Protein AF-A0A3N5EYI2-F1 (afdb_monomer)

Mean predicted aligned error: 2.87 Å

pLDDT: mean 95.73, std 4.18, range [70.06, 98.81]

Structure (mmCIF, N/CA/C/O backbone):
data_AF-A0A3N5EYI2-F1
#
_entry.id   AF-A0A3N5EYI2-F1
#
loop_
_atom_site.group_PDB
_atom_site.id
_atom_site.type_symbol
_atom_site.label_atom_id
_atom_site.label_alt_id
_atom_site.label_comp_id
_atom_site.label_asym_id
_atom_site.label_entity_id
_atom_site.label_seq_id
_atom_site.pdbx_PDB_ins_code
_atom_site.Cartn_x
_atom_site.Cartn_y
_atom_site.Cartn_z
_atom_site.occupancy
_atom_site.B_iso_or_equiv
_atom_site.auth_seq_id
_atom_site.auth_comp_id
_atom_site.auth_asym_id
_atom_site.auth_atom_id
_atom_site.pdbx_PDB_model_num
ATOM 1 N N . MET A 1 1 ? 6.454 -2.918 -17.336 1.00 88.12 1 MET A N 1
ATOM 2 C CA . MET A 1 1 ? 6.154 -2.753 -15.891 1.00 88.12 1 MET A CA 1
ATOM 3 C C . MET A 1 1 ? 5.280 -1.521 -15.702 1.00 88.12 1 MET A C 1
ATOM 5 O O . MET A 1 1 ? 5.399 -0.602 -16.500 1.00 88.12 1 MET A O 1
ATOM 9 N N . ILE A 1 2 ? 4.413 -1.473 -14.689 1.00 94.25 2 ILE A N 1
ATOM 10 C CA . ILE A 1 2 ? 3.671 -0.243 -14.358 1.00 94.25 2 ILE A CA 1
ATOM 11 C C . ILE A 1 2 ? 4.530 0.615 -13.426 1.00 94.25 2 ILE A C 1
ATOM 13 O O . ILE A 1 2 ? 4.945 0.140 -12.372 1.00 94.25 2 ILE A O 1
ATOM 17 N N . THR A 1 3 ? 4.795 1.862 -13.802 1.00 95.19 3 THR A N 1
ATOM 18 C CA . THR A 1 3 ? 5.540 2.810 -12.968 1.00 95.19 3 THR A CA 1
ATOM 19 C C . THR A 1 3 ? 4.605 3.527 -11.996 1.00 95.19 3 THR A C 1
ATOM 21 O O . THR A 1 3 ? 3.416 3.733 -12.269 1.00 95.19 3 THR A O 1
ATOM 24 N N . ALA A 1 4 ? 5.132 3.898 -10.833 1.00 96.75 4 ALA A N 1
ATOM 25 C CA . ALA A 1 4 ? 4.382 4.612 -9.811 1.00 96.75 4 ALA A CA 1
ATOM 26 C C . ALA A 1 4 ? 5.292 5.560 -9.029 1.00 96.75 4 ALA A C 1
ATOM 28 O O . ALA A 1 4 ? 6.499 5.349 -8.945 1.00 96.75 4 ALA A O 1
ATOM 29 N N . GLU A 1 5 ? 4.687 6.585 -8.443 1.00 96.62 5 GLU A N 1
ATOM 30 C CA . GLU A 1 5 ? 5.357 7.567 -7.595 1.00 96.62 5 GLU A CA 1
ATOM 31 C C . GLU A 1 5 ? 4.567 7.726 -6.301 1.00 96.62 5 GLU A C 1
ATOM 33 O O . GLU A 1 5 ? 3.341 7.844 -6.339 1.00 96.62 5 GLU A O 1
ATOM 38 N N . ARG A 1 6 ? 5.242 7.736 -5.150 1.00 97.31 6 ARG A N 1
ATOM 39 C CA . ARG A 1 6 ? 4.564 7.911 -3.862 1.00 97.31 6 ARG A CA 1
ATOM 40 C C . ARG A 1 6 ? 3.852 9.263 -3.805 1.00 97.31 6 ARG A C 1
ATOM 42 O O . ARG A 1 6 ? 4.417 10.284 -4.189 1.00 97.31 6 ARG A O 1
ATOM 49 N N . LYS A 1 7 ? 2.622 9.266 -3.296 1.00 98.44 7 LYS A N 1
ATOM 50 C CA . LYS A 1 7 ? 1.893 10.503 -3.008 1.00 98.44 7 LYS A CA 1
ATOM 51 C C . LYS A 1 7 ? 2.587 11.306 -1.894 1.00 98.44 7 LYS A C 1
ATOM 53 O O . LYS A 1 7 ? 3.330 10.720 -1.096 1.00 98.44 7 LYS A O 1
ATOM 58 N N . PRO A 1 8 ? 2.359 12.628 -1.823 1.00 97.94 8 PRO A N 1
ATOM 59 C CA . PRO A 1 8 ? 2.845 13.456 -0.722 1.00 97.94 8 PRO A CA 1
ATOM 60 C C . PRO A 1 8 ? 2.384 12.925 0.638 1.00 97.94 8 PRO A C 1
ATOM 62 O O . PRO A 1 8 ? 1.270 12.417 0.766 1.00 97.94 8 PRO A O 1
ATOM 65 N N . LEU A 1 9 ? 3.232 13.051 1.662 1.00 96.75 9 LEU A N 1
ATOM 66 C CA . LEU A 1 9 ? 2.935 12.519 2.995 1.00 96.75 9 LEU A CA 1
ATOM 67 C C . LEU A 1 9 ? 1.685 13.175 3.596 1.00 96.75 9 LEU A C 1
ATOM 69 O O . LEU A 1 9 ? 0.897 12.505 4.252 1.00 96.75 9 LEU A O 1
ATOM 73 N N . GLU A 1 10 ? 1.488 14.462 3.334 1.00 96.62 10 GLU A N 1
ATOM 74 C CA . GLU A 1 10 ? 0.358 15.255 3.811 1.00 96.62 10 GLU A CA 1
ATOM 75 C C . GLU A 1 10 ? -0.970 14.683 3.300 1.00 96.62 10 GLU A C 1
ATOM 77 O O . GLU A 1 10 ? -1.897 14.499 4.081 1.00 96.62 10 GLU A O 1
ATOM 82 N N . GLU A 1 11 ? -1.035 14.312 2.017 1.00 97.75 11 GLU A N 1
ATOM 83 C CA . GLU A 1 11 ? -2.213 13.671 1.415 1.00 97.75 11 GLU A CA 1
ATOM 84 C C . GLU A 1 11 ? -2.512 12.319 2.083 1.00 97.75 11 GLU A C 1
ATOM 86 O O . GLU A 1 11 ? -3.659 12.009 2.401 1.00 97.75 11 GLU A O 1
ATOM 91 N N . LEU A 1 12 ? -1.470 11.528 2.357 1.00 97.94 12 LEU A N 1
ATOM 92 C CA . LEU A 1 12 ? -1.609 10.220 3.001 1.00 97.94 12 LEU A CA 1
ATOM 93 C C . LEU A 1 12 ? -2.081 10.329 4.451 1.00 97.94 12 LEU A C 1
ATOM 95 O O . LEU A 1 12 ? -2.880 9.504 4.890 1.00 97.94 12 LEU A O 1
ATOM 99 N N . ILE A 1 13 ? -1.626 11.351 5.180 1.00 96.25 13 ILE A N 1
ATOM 100 C CA . ILE A 1 13 ? -2.092 11.646 6.538 1.00 96.25 13 ILE A CA 1
ATOM 101 C C . ILE A 1 13 ? -3.596 11.930 6.531 1.00 96.25 13 ILE A C 1
ATOM 103 O O . ILE A 1 13 ? -4.309 11.389 7.374 1.00 96.25 13 ILE A O 1
ATOM 107 N N . GLU A 1 14 ? -4.095 12.723 5.576 1.00 96.19 14 GLU A N 1
ATOM 108 C CA . GLU A 1 14 ? -5.532 13.005 5.463 1.00 96.19 14 GLU A CA 1
ATOM 109 C C . GLU A 1 14 ? -6.357 11.735 5.224 1.00 96.19 14 GLU A C 1
ATOM 111 O O . GLU A 1 14 ? -7.407 11.567 5.846 1.00 96.19 14 GLU A O 1
ATOM 116 N N . TYR A 1 15 ? -5.871 10.811 4.387 1.00 96.12 15 TYR A N 1
ATOM 117 C CA . TYR A 1 15 ? -6.552 9.536 4.138 1.00 96.12 15 TYR A CA 1
ATOM 118 C C . TYR A 1 15 ? -6.689 8.684 5.395 1.00 96.12 15 TYR A C 1
ATOM 120 O O . TYR A 1 15 ? -7.728 8.056 5.595 1.00 96.12 15 TYR A O 1
ATOM 128 N N . VAL A 1 16 ? -5.661 8.654 6.246 1.00 95.00 16 VAL A N 1
ATOM 129 C CA . VAL A 1 16 ? -5.643 7.749 7.402 1.00 95.00 16 VAL A CA 1
ATOM 130 C C . VAL A 1 16 ? -6.126 8.374 8.701 1.00 95.00 16 VAL A C 1
ATOM 132 O O . VAL A 1 16 ? -6.459 7.636 9.623 1.00 95.00 16 VAL A O 1
ATOM 135 N N . ARG A 1 17 ? -6.216 9.707 8.781 1.00 93.44 17 ARG A N 1
ATOM 136 C CA . ARG A 1 17 ? -6.638 10.438 9.987 1.00 93.44 17 ARG A CA 1
ATOM 137 C C . ARG A 1 17 ? -7.942 9.918 10.624 1.00 93.44 17 ARG A C 1
ATOM 139 O O . ARG A 1 17 ? -8.005 9.911 11.852 1.00 93.44 17 ARG A O 1
ATOM 146 N N . PRO A 1 18 ? -8.972 9.477 9.873 1.00 94.25 18 PRO A N 1
ATOM 147 C CA . PRO A 1 18 ? -10.202 8.954 10.475 1.00 94.25 18 PRO A CA 1
ATOM 148 C C . PRO A 1 18 ? -10.065 7.566 11.128 1.00 94.25 18 PRO A C 1
ATOM 150 O O . PRO A 1 18 ? -11.000 7.120 11.792 1.00 94.25 18 PRO A O 1
ATOM 153 N N . PHE A 1 19 ? -8.947 6.862 10.928 1.00 95.69 19 PHE A N 1
ATOM 154 C CA . PHE A 1 19 ? -8.776 5.452 11.283 1.00 95.69 19 PHE A CA 1
ATOM 155 C C . PHE A 1 19 ? -7.763 5.266 12.416 1.00 95.69 19 PHE A C 1
ATOM 157 O O . PHE A 1 19 ? -6.797 6.017 12.535 1.00 95.69 19 PHE A O 1
ATOM 164 N N . LYS A 1 20 ? -7.964 4.237 13.249 1.00 95.19 20 LYS A N 1
ATOM 165 C CA . LYS A 1 20 ? -7.057 3.927 14.368 1.00 95.19 20 LYS A CA 1
ATOM 166 C C . LYS A 1 20 ? -6.084 2.810 14.034 1.00 95.19 20 LYS A C 1
ATOM 168 O O . LYS A 1 20 ? -4.967 2.820 14.537 1.00 95.19 20 LYS A O 1
ATOM 173 N N . ARG A 1 21 ? -6.509 1.851 13.213 1.00 97.81 21 ARG A N 1
ATOM 174 C CA . ARG A 1 21 ? -5.717 0.690 12.805 1.00 97.81 21 ARG A CA 1
ATOM 175 C C . ARG A 1 21 ? -5.717 0.606 11.295 1.00 97.81 21 ARG A C 1
ATOM 177 O O . ARG A 1 21 ? -6.780 0.497 10.686 1.00 97.81 21 ARG A O 1
ATOM 184 N N . ILE A 1 22 ? -4.546 0.634 10.684 1.00 98.19 22 ILE A N 1
ATOM 185 C CA . ILE A 1 22 ? -4.420 0.525 9.233 1.00 98.19 22 ILE A CA 1
ATOM 186 C C . ILE A 1 22 ? -3.493 -0.619 8.853 1.00 98.19 22 ILE A C 1
ATOM 188 O O . ILE A 1 22 ? -2.525 -0.919 9.551 1.00 98.19 22 ILE A O 1
ATOM 192 N N . LEU A 1 23 ? -3.778 -1.230 7.707 1.00 98.69 23 LEU A N 1
ATOM 193 C CA . LEU A 1 23 ? -2.834 -2.090 7.009 1.00 98.69 23 LEU A CA 1
ATOM 194 C C . LEU A 1 23 ? -2.099 -1.248 5.967 1.00 98.69 23 LEU A C 1
ATOM 196 O O . LEU A 1 23 ? -2.701 -0.847 4.970 1.00 98.69 23 LEU A O 1
ATOM 200 N N . LEU A 1 24 ? -0.810 -0.992 6.181 1.00 98.75 24 LEU A N 1
ATOM 201 C CA . LEU A 1 24 ? 0.058 -0.429 5.153 1.00 98.75 24 LEU A CA 1
ATOM 202 C C . LEU A 1 24 ? 0.643 -1.574 4.325 1.00 98.75 24 LEU A C 1
ATOM 204 O O . LEU A 1 24 ? 1.409 -2.397 4.830 1.00 98.75 24 LEU A O 1
ATOM 208 N N . LEU A 1 25 ? 0.252 -1.630 3.055 1.00 98.81 25 LEU A N 1
ATOM 209 C CA . LEU A 1 25 ? 0.458 -2.796 2.210 1.00 98.81 25 LEU A CA 1
ATOM 210 C C . LEU A 1 25 ? 1.329 -2.484 0.992 1.00 98.81 25 LEU A C 1
ATOM 212 O O . LEU A 1 25 ? 0.900 -1.783 0.074 1.00 98.81 25 LEU A O 1
ATOM 216 N N . GLY A 1 26 ? 2.527 -3.062 0.950 1.00 98.69 26 GLY A N 1
ATOM 217 C CA . GLY A 1 26 ? 3.451 -2.975 -0.186 1.00 98.69 26 GLY A CA 1
ATOM 218 C C . GLY A 1 26 ? 3.214 -4.021 -1.280 1.00 98.69 26 GLY A C 1
ATOM 219 O O . GLY A 1 26 ? 2.482 -4.995 -1.080 1.00 98.69 26 GLY A O 1
ATOM 220 N N . CYS A 1 27 ? 3.854 -3.832 -2.436 1.00 98.50 27 CYS A N 1
ATOM 221 C CA . CYS A 1 27 ? 3.835 -4.745 -3.584 1.00 98.50 27 CYS A CA 1
ATOM 222 C C . CYS A 1 27 ? 5.256 -4.913 -4.153 1.00 98.50 27 CYS A C 1
ATOM 224 O O . CYS A 1 27 ? 5.839 -3.942 -4.643 1.00 98.50 27 CYS A O 1
ATOM 226 N N . ASN A 1 28 ? 5.804 -6.132 -4.110 1.00 97.19 28 ASN A N 1
ATOM 227 C CA . ASN A 1 28 ? 7.223 -6.401 -4.403 1.00 97.19 28 ASN A CA 1
ATOM 228 C C . ASN A 1 28 ? 7.622 -6.357 -5.885 1.00 97.19 28 ASN A C 1
ATOM 230 O O . ASN A 1 28 ? 8.809 -6.349 -6.188 1.00 97.19 28 ASN A O 1
ATOM 234 N N . GLU A 1 29 ? 6.663 -6.277 -6.804 1.00 95.81 29 GLU A N 1
ATOM 235 C CA . GLU A 1 29 ? 6.947 -6.296 -8.242 1.00 95.81 29 GLU A CA 1
ATOM 236 C C . GLU A 1 29 ? 7.167 -4.884 -8.830 1.00 95.81 29 GLU A C 1
ATOM 238 O O . GLU A 1 29 ? 8.089 -4.155 -8.461 1.00 95.81 29 GLU A O 1
ATOM 243 N N . CYS A 1 30 ? 6.315 -4.449 -9.765 1.00 94.94 30 CYS A N 1
ATOM 244 C CA . CYS A 1 30 ? 6.564 -3.278 -10.613 1.00 94.94 30 CYS A CA 1
ATOM 245 C C . CYS A 1 30 ? 6.875 -1.984 -9.834 1.00 94.94 30 CYS A C 1
ATOM 247 O O . CYS A 1 30 ? 7.763 -1.227 -10.219 1.00 94.94 30 CYS A O 1
ATOM 249 N N . VAL A 1 31 ? 6.166 -1.726 -8.733 1.00 95.44 31 VAL A N 1
ATOM 250 C CA . VAL A 1 31 ? 6.335 -0.492 -7.944 1.00 95.44 31 VAL A CA 1
ATOM 251 C C . VAL A 1 31 ? 7.579 -0.516 -7.052 1.00 95.44 31 VAL A C 1
ATOM 253 O O . VAL A 1 31 ? 8.079 0.545 -6.683 1.00 95.44 31 VAL A O 1
ATOM 256 N N . THR A 1 32 ? 8.114 -1.699 -6.740 1.00 95.25 32 THR A N 1
ATOM 257 C CA . THR A 1 32 ? 9.384 -1.845 -6.009 1.00 95.25 32 THR A CA 1
ATOM 258 C C . THR A 1 32 ? 10.559 -1.461 -6.891 1.00 95.25 32 THR A C 1
ATOM 260 O O . THR A 1 32 ? 11.459 -0.755 -6.448 1.00 95.25 32 THR A O 1
ATOM 263 N N . VAL A 1 33 ? 10.508 -1.819 -8.177 1.00 92.56 33 VAL A N 1
ATOM 264 C CA . VAL A 1 33 ? 11.511 -1.386 -9.163 1.00 92.56 33 VAL A CA 1
ATOM 265 C C . VAL A 1 33 ? 11.562 0.145 -9.276 1.00 92.56 33 VAL A C 1
ATOM 267 O O . VAL A 1 33 ? 12.627 0.710 -9.516 1.00 92.56 33 VAL A O 1
ATOM 270 N N . CYS A 1 34 ? 10.434 0.828 -9.057 1.00 92.12 34 CYS A N 1
ATOM 271 C CA . CYS A 1 34 ? 10.355 2.291 -9.004 1.00 92.12 34 CYS A CA 1
ATOM 272 C C . CYS A 1 34 ? 10.665 2.900 -7.628 1.00 92.12 34 CYS A C 1
ATOM 274 O O . CYS A 1 34 ? 10.522 4.110 -7.474 1.00 92.12 34 CYS A O 1
ATOM 276 N N . ALA A 1 35 ? 11.064 2.094 -6.637 1.00 94.50 35 ALA A N 1
ATOM 277 C CA . ALA A 1 35 ? 11.258 2.518 -5.249 1.00 94.50 35 ALA A CA 1
ATOM 278 C C . ALA A 1 35 ? 10.046 3.288 -4.687 1.00 94.50 35 ALA A C 1
ATOM 280 O O . ALA A 1 35 ? 10.193 4.295 -3.993 1.00 94.50 35 ALA A O 1
ATOM 281 N N . ALA A 1 36 ? 8.833 2.825 -5.014 1.00 96.06 36 ALA A N 1
ATOM 282 C CA . ALA A 1 36 ? 7.586 3.495 -4.648 1.00 96.06 36 ALA A CA 1
ATOM 283 C C . ALA A 1 36 ? 6.709 2.702 -3.667 1.00 96.06 36 ALA A C 1
ATOM 285 O O . ALA A 1 36 ? 5.862 3.306 -3.011 1.00 96.06 36 ALA A O 1
ATOM 286 N N . GLY A 1 37 ? 6.884 1.381 -3.551 1.00 96.81 37 GLY A N 1
ATOM 287 C CA . GLY A 1 37 ? 5.958 0.562 -2.759 1.00 96.81 37 GLY A CA 1
ATOM 288 C C . GLY A 1 37 ? 6.453 -0.808 -2.311 1.00 96.81 37 GLY A C 1
ATOM 289 O O . GLY A 1 37 ? 5.624 -1.632 -1.925 1.00 96.81 37 GLY A O 1
ATOM 290 N N . GLY A 1 38 ? 7.759 -1.073 -2.371 1.00 97.88 38 GLY A N 1
ATOM 291 C CA . GLY A 1 38 ? 8.330 -2.308 -1.843 1.00 97.88 38 GLY A CA 1
ATOM 292 C C . GLY A 1 38 ? 8.448 -2.293 -0.325 1.00 97.88 38 GLY A C 1
ATOM 293 O O . GLY A 1 38 ? 8.134 -1.304 0.339 1.00 97.88 38 GLY A O 1
ATOM 294 N N . ARG A 1 39 ? 8.950 -3.393 0.245 1.00 98.12 39 ARG A N 1
ATOM 295 C CA . ARG A 1 39 ? 9.113 -3.547 1.704 1.00 98.12 39 ARG A CA 1
ATOM 296 C C . ARG A 1 39 ? 9.892 -2.392 2.349 1.00 98.12 39 ARG A C 1
ATOM 298 O O . ARG A 1 39 ? 9.546 -1.947 3.439 1.00 98.12 39 ARG A O 1
ATOM 305 N N . LYS A 1 40 ? 10.940 -1.895 1.681 1.00 97.75 40 LYS A N 1
ATOM 306 C CA . LYS A 1 40 ? 11.730 -0.755 2.172 1.00 97.75 40 LYS A CA 1
ATOM 307 C C . LYS A 1 40 ? 10.884 0.518 2.229 1.00 97.75 40 LYS A C 1
ATOM 309 O O . LYS A 1 40 ? 10.924 1.238 3.224 1.00 97.75 40 LYS A O 1
ATOM 314 N N . GLU A 1 41 ? 10.114 0.793 1.182 1.00 98.38 41 GLU A N 1
ATOM 315 C CA . GLU A 1 41 ? 9.266 1.980 1.097 1.00 98.38 41 GLU A CA 1
ATOM 316 C C . GLU A 1 41 ? 8.098 1.927 2.087 1.00 98.38 41 GLU A C 1
ATOM 318 O O . GLU A 1 41 ? 7.744 2.964 2.649 1.00 98.38 41 GLU A O 1
ATOM 323 N N . VAL A 1 42 ? 7.560 0.730 2.351 1.00 98.69 42 VAL A N 1
ATOM 324 C CA . VAL A 1 42 ? 6.566 0.481 3.406 1.00 98.69 42 VAL A CA 1
ATOM 325 C C . VAL A 1 42 ? 7.109 0.913 4.765 1.00 98.69 42 VAL A C 1
ATOM 327 O O . VAL A 1 42 ? 6.498 1.770 5.399 1.00 98.69 42 VAL A O 1
ATOM 330 N N . GLY A 1 43 ? 8.281 0.421 5.178 1.00 98.50 43 GLY A N 1
ATOM 331 C CA . GLY A 1 43 ? 8.851 0.779 6.484 1.00 98.50 43 GLY A CA 1
ATOM 332 C C . GLY A 1 43 ? 9.182 2.273 6.617 1.00 98.50 43 GLY A C 1
ATOM 333 O O . GLY A 1 43 ? 8.966 2.886 7.668 1.00 98.50 43 GLY A O 1
ATOM 334 N N . LEU A 1 44 ? 9.650 2.901 5.530 1.00 98.25 44 LEU A N 1
ATOM 335 C CA . LEU A 1 44 ? 9.897 4.347 5.495 1.00 98.25 44 LEU A CA 1
ATOM 336 C C . LEU A 1 44 ? 8.601 5.155 5.639 1.00 98.25 44 LEU A C 1
ATOM 338 O O . LEU A 1 44 ? 8.568 6.149 6.368 1.00 98.25 44 LEU A O 1
ATOM 342 N N . LEU A 1 45 ? 7.531 4.746 4.951 1.00 98.38 45 LEU A N 1
ATOM 343 C CA . LEU A 1 45 ? 6.240 5.419 5.037 1.00 98.38 45 LEU A CA 1
ATOM 344 C C . LEU A 1 45 ? 5.571 5.188 6.399 1.00 98.38 45 LEU A C 1
ATOM 346 O O . LEU A 1 45 ? 5.069 6.152 6.973 1.00 98.38 45 LEU A O 1
ATOM 350 N N . ALA A 1 46 ? 5.621 3.972 6.947 1.00 98.25 46 ALA A N 1
ATOM 351 C CA . ALA A 1 46 ? 5.110 3.667 8.283 1.00 98.25 46 ALA A CA 1
ATOM 352 C C . ALA A 1 46 ? 5.753 4.571 9.343 1.00 98.25 46 ALA A C 1
ATOM 354 O O . ALA A 1 46 ? 5.053 5.249 10.095 1.00 98.25 46 ALA A O 1
ATOM 355 N N . SER A 1 47 ? 7.087 4.664 9.328 1.00 97.19 47 SER A N 1
ATOM 356 C CA . SER A 1 47 ? 7.840 5.540 10.234 1.00 97.19 47 SER A CA 1
ATOM 357 C C . SER A 1 47 ? 7.439 7.010 10.071 1.00 97.19 47 SER A C 1
ATOM 359 O O . SER A 1 47 ? 7.213 7.708 11.060 1.00 97.19 47 SER A O 1
ATOM 361 N N . GLY A 1 48 ? 7.312 7.486 8.826 1.00 96.62 48 GLY A N 1
ATOM 362 C CA . GLY A 1 48 ? 6.904 8.861 8.528 1.00 96.62 48 GLY A CA 1
ATOM 363 C C . GLY A 1 48 ? 5.497 9.198 9.027 1.00 96.62 48 GLY A C 1
ATOM 364 O O . GLY A 1 48 ? 5.306 10.231 9.669 1.00 96.62 48 GLY A O 1
ATOM 365 N N . LEU A 1 49 ? 4.527 8.314 8.784 1.00 96.88 49 LEU A N 1
ATOM 366 C CA . LEU A 1 49 ? 3.144 8.474 9.241 1.00 96.88 49 LEU A CA 1
ATOM 367 C C . LEU A 1 49 ? 3.049 8.462 10.763 1.00 96.88 49 LEU A C 1
ATOM 369 O O . LEU A 1 49 ? 2.414 9.343 11.341 1.00 96.88 49 LEU A O 1
ATOM 373 N N . HIS A 1 50 ? 3.716 7.504 11.409 1.00 94.81 50 HIS A N 1
ATOM 374 C CA . HIS A 1 50 ? 3.727 7.392 12.862 1.00 94.81 50 HIS A CA 1
ATOM 375 C C . HIS A 1 50 ? 4.277 8.670 13.513 1.00 94.81 50 HIS A C 1
ATOM 377 O O . HIS A 1 50 ? 3.637 9.240 14.395 1.00 94.81 50 HIS A O 1
ATOM 383 N N . MET A 1 51 ? 5.423 9.178 13.040 1.00 94.56 51 MET A N 1
ATOM 384 C CA . MET A 1 51 ? 6.006 10.422 13.559 1.00 94.56 51 MET A CA 1
ATOM 385 C C . MET A 1 51 ? 5.102 11.641 13.334 1.00 9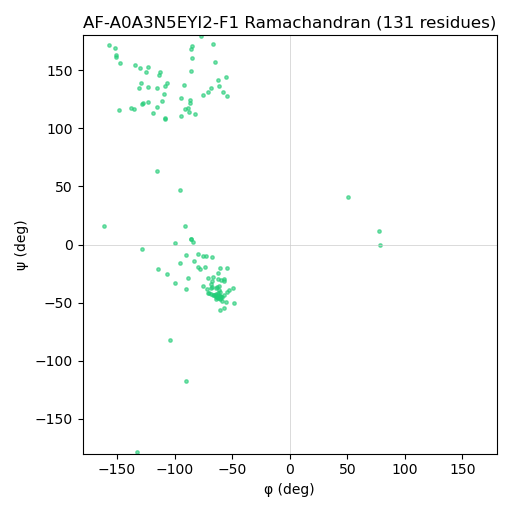4.56 51 MET A C 1
ATOM 387 O O . MET A 1 51 ? 4.940 12.463 14.239 1.00 94.56 51 MET A O 1
ATOM 391 N N . ALA A 1 52 ? 4.514 11.775 12.142 1.00 94.25 52 ALA A N 1
ATOM 392 C CA . ALA A 1 52 ? 3.669 12.917 11.808 1.00 94.25 52 ALA A CA 1
ATOM 393 C C . ALA A 1 52 ? 2.377 12.948 12.638 1.00 94.25 52 ALA A C 1
ATOM 395 O O . ALA A 1 52 ? 2.008 13.997 13.173 1.00 94.25 52 ALA A O 1
ATOM 396 N N . LEU A 1 53 ? 1.723 11.796 12.799 1.00 91.88 53 LEU A N 1
ATOM 397 C CA .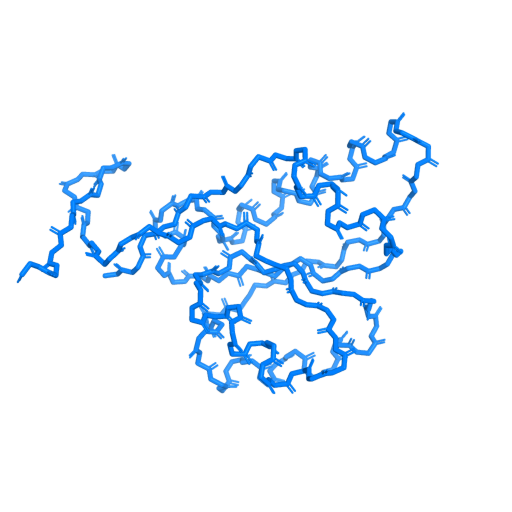 LEU A 1 53 ? 0.488 11.685 13.573 1.00 91.88 53 LEU A CA 1
ATOM 398 C C . LEU A 1 53 ? 0.746 11.873 15.069 1.00 91.88 53 LEU A C 1
ATOM 400 O O . LEU A 1 53 ? 0.026 12.651 15.701 1.00 91.88 53 LEU A O 1
ATOM 404 N N . LEU A 1 54 ? 1.831 11.298 15.603 1.00 91.44 54 LEU A N 1
ATOM 405 C CA . LEU A 1 54 ? 2.236 11.499 16.996 1.00 91.44 54 LEU A CA 1
ATOM 406 C C . LEU A 1 54 ? 2.445 12.987 17.314 1.00 91.44 54 LEU A C 1
ATOM 408 O O . LEU A 1 54 ? 1.958 13.478 18.331 1.00 91.44 54 LEU A O 1
ATOM 412 N N . LYS A 1 55 ? 3.099 13.735 16.414 1.00 90.56 55 LYS A N 1
ATOM 413 C CA . LYS A 1 55 ? 3.295 15.188 16.557 1.00 90.56 55 LYS A CA 1
ATOM 414 C C . LYS A 1 55 ? 1.972 15.967 16.576 1.00 90.56 55 LYS A C 1
ATOM 416 O O . LYS A 1 55 ? 1.895 17.015 17.208 1.00 90.56 55 LYS A O 1
ATOM 421 N N . SER A 1 56 ? 0.940 15.457 15.905 1.00 87.75 56 SER A N 1
ATOM 422 C CA . SER A 1 56 ? -0.413 16.035 15.896 1.00 87.75 56 SER A CA 1
ATOM 423 C C . SER A 1 56 ? -1.299 15.586 17.070 1.00 87.75 56 SER A C 1
ATOM 425 O O . SER A 1 56 ? -2.475 15.938 17.114 1.00 87.75 56 SER A O 1
ATOM 427 N N . GLY A 1 57 ? -0.761 14.808 18.019 1.00 87.94 57 GLY A N 1
ATOM 428 C CA . GLY A 1 57 ? -1.502 14.291 19.176 1.00 87.94 57 GLY A CA 1
ATOM 429 C C . GLY A 1 57 ? -2.420 13.106 18.862 1.00 87.94 57 GLY A C 1
ATOM 430 O O . GLY A 1 57 ? -3.238 12.730 19.697 1.00 87.94 57 GLY A O 1
ATOM 431 N N . SER A 1 58 ? -2.293 12.513 17.672 1.00 87.62 58 SER A N 1
ATOM 432 C CA . SER A 1 58 ? -3.053 11.334 17.251 1.00 87.62 58 SER A CA 1
ATOM 433 C C . SER A 1 58 ? -2.155 10.098 17.256 1.00 87.62 58 SER A C 1
ATOM 435 O O . SER A 1 58 ? -1.009 10.154 16.819 1.00 87.62 58 SER A O 1
ATOM 437 N N . ALA A 1 59 ? -2.673 8.967 17.729 1.00 87.50 59 ALA A N 1
ATOM 438 C CA . ALA A 1 59 ? -1.979 7.685 17.665 1.00 87.50 59 ALA A CA 1
ATOM 439 C C . ALA A 1 59 ? -2.660 6.782 16.633 1.00 87.50 59 ALA A C 1
ATOM 441 O O . ALA A 1 59 ? -3.889 6.699 16.597 1.00 87.50 59 ALA A O 1
ATOM 442 N N . ILE A 1 60 ? -1.854 6.108 15.816 1.00 93.81 60 ILE A N 1
ATOM 443 C CA . ILE A 1 60 ? -2.302 5.134 14.823 1.00 93.81 60 ILE A CA 1
ATOM 444 C C . ILE A 1 60 ? -1.504 3.843 14.997 1.00 93.81 60 ILE A C 1
ATOM 446 O O . ILE A 1 60 ? -0.292 3.871 15.212 1.00 93.81 60 ILE A O 1
ATOM 450 N N . GLU A 1 61 ? -2.180 2.709 14.894 1.00 97.00 61 GLU A N 1
ATOM 451 C CA . GLU A 1 61 ? -1.556 1.398 14.786 1.00 97.00 61 GLU A CA 1
ATOM 452 C C . GLU A 1 61 ? -1.368 1.075 13.301 1.00 97.00 61 GLU A C 1
ATOM 454 O O . GLU A 1 61 ? -2.337 0.983 12.540 1.00 97.00 61 GLU A O 1
ATOM 459 N N . ILE A 1 62 ? -0.113 0.931 12.877 1.00 98.00 62 ILE A N 1
ATOM 460 C CA . ILE A 1 62 ? 0.237 0.609 11.493 1.00 98.00 62 ILE A CA 1
ATOM 461 C C . ILE A 1 62 ? 0.732 -0.829 11.461 1.00 98.00 62 ILE A C 1
ATOM 463 O O . ILE A 1 62 ? 1.828 -1.127 11.933 1.00 98.00 62 ILE A O 1
ATOM 467 N N . ARG A 1 63 ? -0.069 -1.725 10.884 1.00 98.25 63 ARG A N 1
ATOM 468 C CA . ARG A 1 63 ? 0.380 -3.073 10.545 1.00 98.25 63 ARG A CA 1
ATOM 469 C C . ARG A 1 63 ? 1.013 -3.034 9.164 1.00 98.25 63 ARG A C 1
ATOM 471 O O . ARG A 1 63 ? 0.360 -2.661 8.193 1.00 98.25 63 ARG A O 1
ATOM 478 N N . GLU A 1 64 ? 2.272 -3.430 9.075 1.00 98.62 64 GLU A N 1
ATOM 479 C CA . GLU A 1 64 ? 2.998 -3.509 7.810 1.00 98.62 64 GLU A CA 1
ATOM 480 C C . GLU A 1 64 ? 2.873 -4.907 7.207 1.00 98.62 64 GLU A C 1
ATOM 482 O O . GLU A 1 64 ? 3.004 -5.922 7.896 1.00 98.62 64 GLU A O 1
ATOM 487 N N . HIS A 1 65 ? 2.644 -4.968 5.900 1.00 98.50 65 HIS A N 1
ATOM 488 C CA . HIS A 1 65 ? 2.769 -6.201 5.139 1.00 98.50 65 HIS A CA 1
ATOM 489 C C . HIS A 1 65 ? 3.156 -5.894 3.694 1.00 98.50 65 HIS A C 1
ATOM 491 O O . HIS A 1 65 ? 3.055 -4.760 3.221 1.00 98.50 65 HIS A O 1
ATOM 497 N N . THR A 1 66 ? 3.647 -6.885 2.965 1.00 98.62 66 THR A N 1
ATOM 498 C CA . THR A 1 66 ? 4.043 -6.706 1.569 1.00 98.62 66 THR A CA 1
ATOM 499 C C . THR A 1 66 ? 3.792 -8.003 0.832 1.00 98.62 66 THR A C 1
ATOM 501 O O . THR A 1 66 ? 4.424 -9.007 1.149 1.00 98.62 66 THR A O 1
ATOM 504 N N . LEU A 1 67 ? 2.874 -7.957 -0.131 1.00 98.56 67 LEU A N 1
ATOM 505 C CA . LEU A 1 67 ? 2.596 -9.078 -1.021 1.00 98.56 67 LEU A CA 1
ATOM 506 C C . LEU A 1 67 ? 3.560 -9.065 -2.200 1.00 98.56 67 LEU A C 1
ATOM 508 O O . LEU A 1 67 ? 4.087 -8.009 -2.571 1.00 98.56 67 LEU A O 1
ATOM 512 N N . GLU A 1 68 ? 3.699 -10.214 -2.851 1.00 97.94 68 GLU A N 1
ATOM 513 C CA . GLU A 1 68 ? 4.394 -10.283 -4.131 1.00 97.94 68 GLU A CA 1
ATOM 514 C C . GLU A 1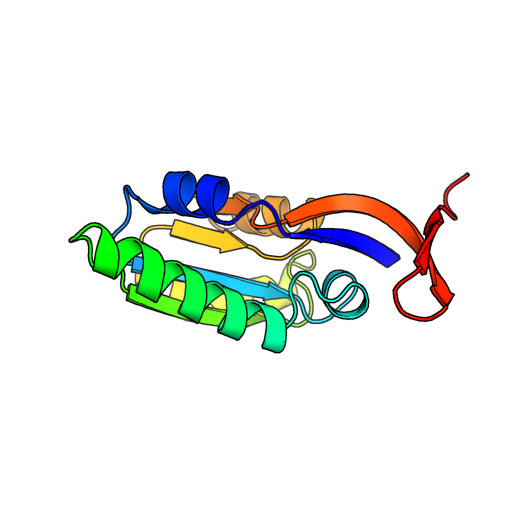 68 ? 3.678 -9.401 -5.162 1.00 97.94 68 GLU A C 1
ATOM 516 O O . GLU A 1 68 ? 4.227 -8.416 -5.672 1.00 97.94 68 GLU A O 1
ATOM 521 N N . ARG A 1 69 ? 2.381 -9.667 -5.376 1.00 97.75 69 ARG A N 1
ATOM 522 C CA . ARG A 1 69 ? 1.538 -8.939 -6.330 1.00 97.75 69 ARG A CA 1
ATOM 523 C C . ARG A 1 69 ? 0.159 -8.652 -5.762 1.00 97.75 69 ARG A C 1
ATOM 525 O O . ARG A 1 69 ? -0.628 -9.551 -5.544 1.00 97.75 69 ARG A O 1
ATOM 532 N N . GLN A 1 70 ? -0.188 -7.376 -5.614 1.00 98.44 70 GLN A N 1
ATOM 533 C CA . GLN A 1 70 ? -1.548 -7.002 -5.192 1.00 98.44 70 GLN A CA 1
ATOM 534 C C . GLN A 1 70 ? -2.575 -7.048 -6.329 1.00 98.44 70 GLN A C 1
ATOM 536 O O . GLN A 1 70 ? -3.769 -7.059 -6.071 1.00 98.44 70 GLN A O 1
ATOM 541 N N . CYS A 1 71 ? -2.132 -7.009 -7.590 1.00 98.25 71 CYS A N 1
ATOM 542 C CA . CYS A 1 71 ? -3.018 -7.078 -8.757 1.00 98.25 71 CYS A CA 1
ATOM 543 C C . CYS A 1 71 ? -3.383 -8.510 -9.164 1.00 98.25 71 CYS A C 1
ATOM 545 O O . CYS A 1 71 ? -4.043 -8.697 -10.182 1.00 98.25 71 CYS A O 1
ATOM 547 N N . ASP A 1 72 ? -2.914 -9.495 -8.405 1.00 98.06 72 ASP A N 1
ATOM 548 C CA . ASP A 1 72 ? -3.153 -10.906 -8.641 1.00 98.06 72 ASP A CA 1
ATOM 549 C C . ASP A 1 72 ? -3.972 -11.458 -7.458 1.00 98.06 72 ASP A C 1
ATOM 551 O O . ASP A 1 72 ? -3.505 -11.373 -6.317 1.00 98.06 72 ASP A O 1
ATOM 555 N N . PRO A 1 73 ? -5.201 -11.958 -7.695 1.00 97.81 73 PRO A N 1
ATOM 556 C CA . PRO A 1 73 ? -6.102 -12.381 -6.628 1.00 97.81 73 PRO A CA 1
ATOM 557 C C . PRO A 1 73 ? -5.516 -13.445 -5.697 1.00 97.81 73 PRO A C 1
ATOM 559 O O . PRO A 1 73 ? -5.851 -13.447 -4.516 1.00 97.81 73 PRO A O 1
ATOM 562 N N . GLU A 1 74 ? -4.644 -14.326 -6.199 1.00 98.19 74 GLU A N 1
ATOM 563 C CA . GLU A 1 74 ? -4.081 -15.432 -5.413 1.00 98.19 74 GLU A CA 1
ATOM 564 C C . GLU A 1 74 ? -3.293 -14.922 -4.199 1.00 98.19 74 GLU A C 1
ATOM 566 O O . GLU A 1 74 ? -3.538 -15.347 -3.072 1.00 98.19 74 GLU A O 1
ATOM 571 N N . TYR A 1 75 ? -2.427 -13.928 -4.403 1.00 98.31 75 TYR A N 1
ATOM 572 C CA . TYR A 1 75 ? -1.655 -13.308 -3.322 1.00 98.31 75 TYR A CA 1
ATOM 573 C C . TYR A 1 75 ? -2.527 -12.451 -2.399 1.00 98.31 75 TYR A C 1
ATOM 575 O O . TYR A 1 75 ? -2.227 -12.283 -1.220 1.00 98.31 75 TYR A O 1
ATOM 583 N N . VAL A 1 76 ? -3.623 -11.881 -2.910 1.00 98.50 76 VAL A N 1
ATOM 584 C CA . VAL A 1 76 ? -4.536 -11.073 -2.089 1.00 98.50 76 VAL A CA 1
ATOM 585 C C . VAL A 1 76 ? -5.254 -11.926 -1.037 1.00 98.50 76 VAL A C 1
ATOM 587 O O . VAL A 1 76 ? -5.568 -11.417 0.044 1.00 98.50 76 VAL A O 1
ATOM 590 N N . GLU A 1 77 ? -5.460 -13.222 -1.289 1.00 98.12 77 GLU A N 1
ATOM 591 C CA . GLU A 1 77 ? -6.044 -14.141 -0.302 1.00 98.12 77 GLU A CA 1
ATOM 592 C C . GLU A 1 77 ? -5.179 -14.299 0.962 1.00 98.12 77 GLU A C 1
ATOM 594 O O . GLU A 1 77 ? -5.720 -14.535 2.044 1.00 98.12 77 GLU A O 1
ATOM 599 N N . GLU A 1 78 ? -3.864 -14.059 0.892 1.00 97.94 78 GLU A N 1
ATOM 600 C CA . GLU A 1 78 ? -2.977 -14.071 2.069 1.00 97.94 78 GLU A CA 1
ATOM 601 C C . GLU A 1 78 ? -3.378 -13.030 3.131 1.00 97.94 78 GLU A C 1
ATOM 603 O O . GLU A 1 78 ? -3.030 -13.154 4.308 1.00 97.94 78 GLU A O 1
ATOM 608 N N . LEU A 1 79 ? -4.147 -12.004 2.745 1.00 98.06 79 LEU A N 1
ATOM 609 C CA . LEU A 1 79 ? -4.590 -10.936 3.642 1.00 98.06 79 LEU A CA 1
ATOM 610 C C . LEU A 1 79 ? -5.836 -11.292 4.454 1.00 98.06 79 LEU A C 1
ATOM 612 O O . LEU A 1 79 ? -6.129 -10.596 5.430 1.00 98.06 79 LEU A O 1
ATOM 616 N N . VAL A 1 80 ? -6.564 -12.354 4.092 1.00 97.56 80 VAL A N 1
ATOM 617 C CA . VAL A 1 80 ? -7.783 -12.799 4.791 1.00 97.56 80 VAL A CA 1
ATOM 618 C C . VAL A 1 80 ? -7.611 -12.888 6.313 1.00 97.56 80 VAL A C 1
ATOM 620 O O . VAL A 1 80 ? -8.416 -12.278 7.015 1.00 97.56 80 VAL A O 1
ATOM 623 N N . PRO A 1 81 ? -6.572 -13.539 6.873 1.00 97.00 81 PRO A N 1
ATOM 624 C CA . PRO A 1 81 ? -6.398 -13.616 8.327 1.00 97.00 81 PRO A CA 1
ATOM 625 C C . PRO A 1 81 ? -6.068 -12.273 9.001 1.00 97.00 81 PRO A C 1
ATOM 627 O O . PRO A 1 81 ? -6.047 -12.187 10.227 1.00 97.00 81 PRO A O 1
ATOM 630 N N . MET A 1 82 ? -5.758 -11.222 8.238 1.00 95.50 82 MET A N 1
ATOM 631 C CA . MET A 1 82 ? -5.331 -9.926 8.772 1.00 95.50 82 MET A CA 1
ATOM 632 C C . MET A 1 82 ? -6.404 -8.845 8.657 1.00 95.50 82 MET A C 1
ATOM 634 O O . MET A 1 82 ? -6.368 -7.867 9.407 1.00 95.50 82 MET A O 1
ATOM 638 N N . ILE A 1 83 ? -7.320 -8.993 7.699 1.00 96.94 83 ILE A N 1
ATOM 639 C CA . ILE A 1 83 ? -8.164 -7.894 7.233 1.00 96.94 83 ILE A CA 1
ATOM 640 C C . ILE A 1 83 ? -9.167 -7.408 8.284 1.00 96.94 83 ILE A C 1
ATOM 642 O O . ILE A 1 83 ? -9.478 -6.216 8.349 1.00 96.94 83 ILE A O 1
ATOM 646 N N . ASP A 1 84 ? -9.632 -8.303 9.151 1.00 96.00 84 ASP A N 1
ATOM 647 C CA . ASP A 1 84 ? -10.580 -7.970 10.217 1.00 96.00 84 ASP A CA 1
ATOM 648 C C . ASP A 1 84 ? -9.929 -7.178 11.360 1.00 96.00 84 ASP A C 1
ATOM 650 O O . ASP A 1 84 ? -10.616 -6.472 12.097 1.00 96.00 84 ASP A O 1
ATOM 654 N N . GLY A 1 85 ? -8.598 -7.226 11.476 1.00 96.69 85 GLY A N 1
ATOM 655 C CA . GLY A 1 85 ? -7.841 -6.505 12.501 1.00 96.69 85 GLY A CA 1
ATOM 656 C C . GLY A 1 85 ? -7.610 -5.021 12.207 1.00 96.69 85 GLY A C 1
ATOM 657 O O . GLY A 1 85 ? -7.114 -4.310 13.078 1.00 96.69 85 GLY A O 1
ATOM 658 N N . VAL A 1 86 ? -7.948 -4.541 11.006 1.00 98.25 86 VAL A N 1
ATOM 659 C CA . VAL A 1 86 ? -7.680 -3.160 10.570 1.00 98.25 86 VAL A CA 1
ATOM 660 C C . VAL A 1 86 ? -8.954 -2.442 10.141 1.00 98.25 86 VAL A C 1
ATOM 662 O O . VAL A 1 86 ? -9.907 -3.064 9.677 1.00 98.25 86 VAL A O 1
ATOM 665 N N . ASP A 1 87 ? -8.969 -1.120 10.262 1.00 98.06 87 ASP A N 1
ATOM 666 C CA . ASP A 1 87 ? -10.100 -0.268 9.893 1.00 98.06 87 ASP A CA 1
ATOM 667 C C . ASP A 1 87 ? -10.036 0.154 8.411 1.00 98.06 87 ASP A C 1
ATOM 669 O O . ASP A 1 87 ? -11.074 0.334 7.778 1.00 98.06 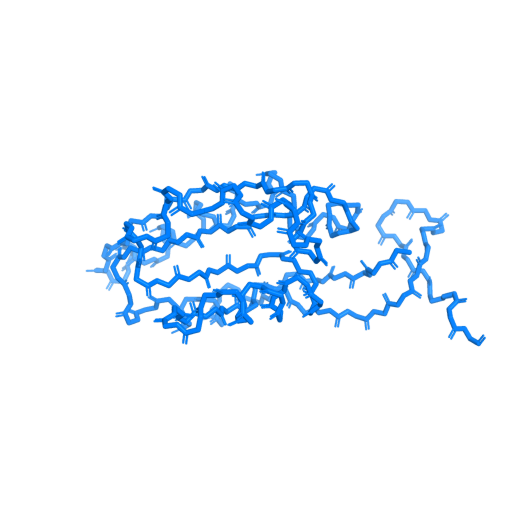87 ASP A O 1
ATOM 673 N N . ALA A 1 88 ? -8.830 0.255 7.837 1.00 98.31 88 ALA A N 1
ATOM 674 C CA . ALA A 1 88 ? -8.597 0.585 6.429 1.00 98.31 88 ALA A CA 1
ATOM 675 C C . ALA A 1 88 ? -7.300 -0.038 5.881 1.00 98.31 88 ALA A C 1
ATOM 677 O O . ALA A 1 88 ? -6.397 -0.406 6.637 1.00 98.31 88 ALA A O 1
ATOM 678 N N . ILE A 1 89 ? -7.198 -0.120 4.552 1.00 98.69 89 ILE A N 1
ATOM 679 C CA . ILE A 1 89 ? -5.981 -0.514 3.831 1.00 98.69 89 ILE A CA 1
ATOM 680 C C . ILE A 1 89 ? -5.403 0.713 3.129 1.00 98.69 89 ILE A C 1
ATOM 682 O O . ILE A 1 89 ? -6.094 1.385 2.366 1.00 98.69 89 ILE A O 1
ATOM 686 N N . MET A 1 90 ? -4.114 0.967 3.316 1.00 98.69 90 MET A N 1
ATOM 687 C CA . MET A 1 90 ? -3.347 1.888 2.487 1.00 98.69 90 MET A CA 1
ATOM 688 C C . MET A 1 90 ? -2.400 1.074 1.610 1.00 98.69 90 MET A C 1
ATOM 690 O O 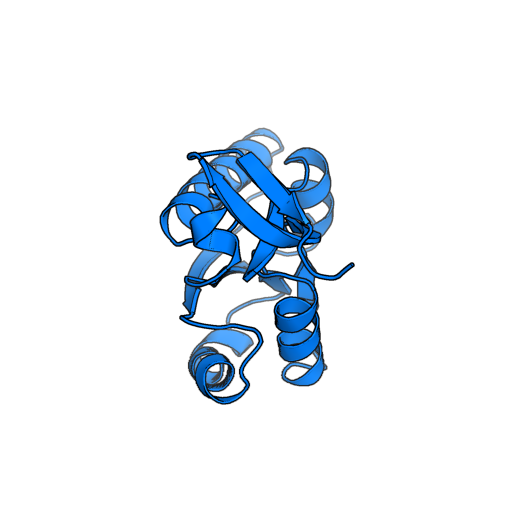. MET A 1 90 ? -1.435 0.482 2.086 1.00 98.69 90 MET A O 1
ATOM 694 N N . SER A 1 91 ? -2.707 1.010 0.321 1.00 98.75 91 SER A N 1
ATOM 695 C CA . SER A 1 91 ? -1.980 0.202 -0.653 1.00 98.75 91 SER A CA 1
ATOM 696 C C . SER A 1 91 ? -0.914 1.033 -1.358 1.00 98.75 91 SER A C 1
ATOM 698 O O . SER A 1 91 ? -1.211 2.059 -1.962 1.00 98.75 91 SER A O 1
ATOM 700 N N . MET A 1 92 ? 0.330 0.561 -1.342 1.00 98.69 92 MET A N 1
ATOM 701 C CA . MET A 1 92 ? 1.433 1.120 -2.126 1.00 98.69 92 MET A CA 1
ATOM 702 C C . MET A 1 92 ? 1.585 0.464 -3.510 1.00 98.69 92 MET A C 1
ATOM 704 O O . MET A 1 92 ? 2.628 0.608 -4.142 1.00 98.69 92 MET A O 1
ATOM 708 N N . ALA A 1 93 ? 0.574 -0.264 -3.997 1.00 98.44 93 ALA A N 1
ATOM 709 C CA . ALA A 1 93 ? 0.575 -0.833 -5.345 1.00 98.44 93 ALA A CA 1
ATOM 710 C C . ALA A 1 93 ? 0.081 0.155 -6.407 1.00 98.44 93 ALA A C 1
ATOM 712 O O . ALA A 1 93 ? -0.467 1.214 -6.114 1.00 98.44 93 ALA A O 1
ATOM 713 N N . CYS A 1 94 ? 0.226 -0.229 -7.676 1.00 98.12 94 CYS A N 1
ATOM 714 C CA . CYS A 1 94 ? -0.411 0.486 -8.773 1.00 98.12 94 CYS A CA 1
ATOM 715 C C . CYS A 1 94 ? -1.947 0.370 -8.725 1.00 98.12 94 CYS A C 1
ATOM 717 O O . CYS A 1 94 ? -2.518 -0.426 -7.976 1.00 98.12 94 CYS A O 1
ATOM 719 N N . GLY A 1 95 ? -2.625 1.119 -9.595 1.00 97.94 95 GLY A N 1
ATOM 720 C CA . GLY A 1 95 ? -4.083 1.193 -9.651 1.00 97.94 95 GLY A CA 1
ATOM 721 C C . GLY A 1 95 ? -4.773 -0.156 -9.858 1.00 97.94 95 GLY A C 1
ATOM 722 O O . GLY A 1 95 ? -5.879 -0.337 -9.360 1.00 97.94 95 GLY A O 1
ATOM 723 N N . CYS A 1 96 ? -4.135 -1.119 -10.531 1.00 98.19 96 CYS A N 1
ATOM 724 C CA . CYS A 1 96 ? -4.672 -2.477 -10.656 1.00 98.19 96 CYS A CA 1
ATOM 725 C C . CYS A 1 96 ? -4.713 -3.197 -9.300 1.00 98.19 96 CYS A C 1
ATOM 727 O O . CYS A 1 96 ? -5.718 -3.814 -8.972 1.00 98.19 96 CYS A O 1
ATOM 729 N N . GLY A 1 97 ? -3.649 -3.085 -8.497 1.00 98.44 97 GLY A N 1
ATOM 730 C CA . GLY A 1 97 ? -3.593 -3.708 -7.172 1.00 98.44 97 GLY A CA 1
ATOM 731 C C . GLY A 1 97 ? -4.564 -3.068 -6.184 1.00 98.44 97 GLY A C 1
ATOM 732 O O . GLY A 1 97 ? -5.285 -3.767 -5.483 1.00 98.44 97 GLY A O 1
ATOM 733 N N . VAL A 1 98 ? -4.658 -1.736 -6.191 1.00 98.56 98 VAL A N 1
ATOM 734 C CA . VAL A 1 98 ? -5.621 -0.996 -5.356 1.00 98.56 98 VAL A CA 1
ATOM 735 C C . VAL A 1 98 ? -7.061 -1.427 -5.660 1.00 98.56 98 VAL A C 1
ATOM 737 O O . VAL A 1 98 ? -7.842 -1.679 -4.744 1.00 98.56 98 VAL A O 1
ATOM 740 N N . GLN A 1 99 ? -7.411 -1.541 -6.944 1.00 98.50 99 GLN A N 1
ATOM 741 C CA . GLN A 1 99 ? -8.749 -1.962 -7.363 1.00 98.50 99 GLN A CA 1
ATOM 742 C C . GLN A 1 99 ? -9.035 -3.426 -7.032 1.00 98.50 99 GLN A C 1
ATOM 744 O O . GLN A 1 99 ? -10.153 -3.740 -6.632 1.00 98.50 99 GLN A O 1
ATOM 749 N N . GLU A 1 100 ? -8.045 -4.308 -7.154 1.00 98.69 100 GLU A N 1
ATOM 750 C CA . GLU A 1 100 ? -8.201 -5.717 -6.796 1.00 98.69 100 GLU A CA 1
ATOM 751 C C . GLU A 1 100 ? -8.482 -5.889 -5.294 1.00 98.69 100 GLU A C 1
ATOM 753 O O . GLU A 1 100 ? -9.427 -6.581 -4.910 1.00 98.69 100 GLU A O 1
ATOM 758 N N . LEU A 1 101 ? -7.769 -5.153 -4.438 1.00 98.69 101 LEU A N 1
ATOM 759 C CA . LEU A 1 101 ? -8.055 -5.110 -3.001 1.00 98.69 101 LEU A CA 1
ATOM 760 C C . LEU A 1 101 ? -9.463 -4.588 -2.704 1.00 98.69 101 LEU A C 1
ATOM 762 O O . LEU A 1 101 ? -10.189 -5.192 -1.914 1.00 98.69 101 LEU A O 1
ATOM 766 N N . ALA A 1 102 ? -9.871 -3.489 -3.344 1.00 98.38 102 ALA A N 1
ATOM 767 C CA . ALA A 1 102 ? -11.205 -2.917 -3.159 1.00 98.38 102 ALA A CA 1
ATOM 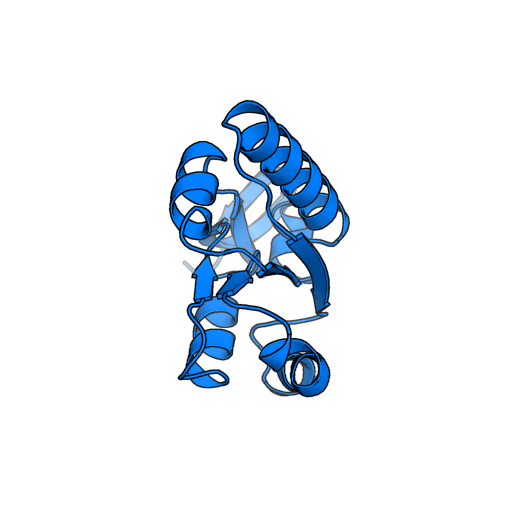768 C C . ALA A 1 102 ? -12.314 -3.876 -3.633 1.00 98.38 102 ALA A C 1
ATOM 770 O O . ALA A 1 102 ? -13.358 -4.002 -2.990 1.00 98.38 102 ALA A O 1
ATOM 771 N N . ARG A 1 103 ? -12.074 -4.603 -4.733 1.00 98.25 103 ARG A N 1
ATOM 772 C CA . ARG A 1 103 ? -12.969 -5.645 -5.252 1.00 98.25 103 ARG A CA 1
ATOM 773 C C . ARG A 1 103 ? -13.114 -6.793 -4.255 1.00 98.25 103 ARG A C 1
ATOM 775 O O . ARG A 1 103 ? -14.235 -7.258 -4.027 1.00 98.25 103 ARG A O 1
ATOM 782 N N . ARG A 1 104 ? -11.998 -7.257 -3.681 1.00 98.12 104 ARG A N 1
ATOM 783 C CA . ARG A 1 104 ? -11.951 -8.410 -2.774 1.00 98.12 104 ARG A CA 1
ATOM 784 C C . ARG A 1 104 ? -12.478 -8.104 -1.371 1.00 98.12 104 ARG A C 1
ATOM 786 O O . ARG A 1 104 ? -13.130 -8.961 -0.769 1.00 98.12 104 ARG A O 1
ATOM 793 N N . PHE A 1 105 ? -12.245 -6.899 -0.858 1.00 97.88 105 PHE A N 1
ATOM 794 C CA . PHE A 1 105 ? -12.624 -6.475 0.493 1.00 97.88 105 PHE A CA 1
ATOM 795 C C . PHE A 1 105 ? -13.661 -5.348 0.456 1.00 97.88 105 PHE A C 1
ATOM 797 O O . PHE A 1 105 ? -13.423 -4.249 0.942 1.00 97.88 105 PHE A O 1
ATOM 804 N N . LYS A 1 106 ? -14.853 -5.636 -0.085 1.00 93.00 106 LYS A N 1
ATOM 805 C CA . LYS A 1 106 ? -15.926 -4.651 -0.351 1.00 93.00 106 LYS A CA 1
ATOM 806 C C . LYS A 1 106 ? -16.374 -3.792 0.845 1.00 93.00 106 LYS A C 1
ATOM 808 O O . LYS A 1 106 ? -16.995 -2.757 0.640 1.00 93.00 106 LYS A O 1
ATOM 813 N N . GLY A 1 107 ? -16.104 -4.224 2.077 1.00 92.69 107 GLY A N 1
ATOM 814 C CA . GLY A 1 107 ? -16.426 -3.486 3.304 1.00 92.69 107 GLY A CA 1
ATOM 815 C C . GLY A 1 107 ? -15.248 -2.724 3.916 1.00 92.69 107 GLY A C 1
ATOM 816 O O . GLY A 1 107 ? -15.407 -2.133 4.981 1.00 92.69 107 GLY A O 1
ATOM 817 N N . LYS A 1 108 ? -14.063 -2.765 3.297 1.00 97.00 108 LYS A N 1
ATOM 818 C CA . LYS A 1 108 ? -12.857 -2.121 3.815 1.00 97.00 108 LYS A CA 1
ATOM 819 C C . LYS A 1 108 ? -12.471 -0.944 2.915 1.00 97.00 108 LYS A C 1
ATOM 821 O O . LYS A 1 108 ? -12.262 -1.151 1.722 1.00 97.00 108 LYS A O 1
ATOM 826 N N . PRO A 1 109 ? -12.349 0.280 3.452 1.00 98.00 109 PRO A N 1
ATOM 827 C CA . PRO A 1 109 ? -11.782 1.396 2.706 1.00 98.00 109 PRO A CA 1
ATOM 828 C C . PRO A 1 109 ? -10.361 1.062 2.236 1.00 98.00 109 PRO A C 1
ATOM 830 O O . PRO A 1 109 ? -9.535 0.607 3.032 1.00 98.00 109 PRO A O 1
ATOM 833 N N . VAL A 1 110 ? -10.083 1.289 0.951 1.00 98.56 110 VAL A N 1
ATOM 834 C CA . VAL A 1 110 ? -8.765 1.074 0.339 1.00 98.56 110 VAL A CA 1
ATOM 835 C C . VAL A 1 110 ? -8.291 2.379 -0.286 1.00 98.56 110 VAL A C 1
ATOM 837 O O . VAL A 1 110 ? -8.959 2.928 -1.162 1.00 98.56 110 VAL A O 1
ATOM 840 N N . PHE A 1 111 ? -7.128 2.858 0.145 1.00 98.38 111 PHE A N 1
ATOM 841 C CA . PHE A 1 111 ? -6.542 4.113 -0.316 1.00 98.38 111 PHE A CA 1
ATOM 842 C C . PHE A 1 111 ? -5.237 3.865 -1.075 1.00 98.38 111 PHE A C 1
ATOM 844 O O . PHE A 1 111 ? -4.394 3.096 -0.603 1.00 98.38 111 PHE A O 1
ATOM 851 N N . PRO A 1 112 ? -5.027 4.516 -2.230 1.00 98.44 112 PRO A N 1
ATOM 852 C CA . PRO A 1 112 ? -3.754 4.462 -2.928 1.00 98.44 112 PRO A CA 1
ATOM 853 C C . PRO A 1 112 ? -2.722 5.339 -2.211 1.00 98.44 112 PRO A C 1
ATOM 855 O O . PRO A 1 112 ? -2.959 6.523 -1.987 1.00 98.44 112 PRO A O 1
ATOM 858 N N . ALA A 1 113 ? -1.550 4.782 -1.921 1.00 98.50 113 ALA A N 1
ATOM 859 C CA . ALA A 1 113 ? -0.396 5.508 -1.394 1.00 98.50 113 ALA A CA 1
ATOM 860 C C . ALA A 1 113 ? 0.528 6.052 -2.498 1.00 98.50 113 ALA A C 1
ATOM 862 O O . ALA A 1 113 ? 1.463 6.811 -2.237 1.00 98.50 113 ALA A O 1
ATOM 863 N N . VAL A 1 114 ? 0.278 5.649 -3.743 1.00 98.50 114 VAL A N 1
ATOM 864 C CA . VAL A 1 114 ? 1.066 6.025 -4.916 1.00 98.50 114 VAL A CA 1
ATOM 865 C C . VAL A 1 114 ? 0.154 6.530 -6.031 1.00 98.50 114 VAL A C 1
ATOM 867 O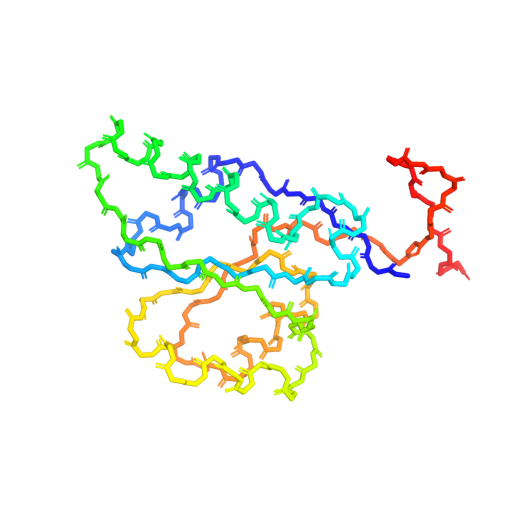 O . VAL A 1 114 ? -1.003 6.128 -6.160 1.00 98.50 114 VAL A O 1
ATOM 870 N N . ASN A 1 115 ? 0.692 7.406 -6.867 1.00 98.00 115 ASN A N 1
ATOM 871 C CA . ASN A 1 115 ? 0.133 7.761 -8.157 1.00 98.00 115 ASN A CA 1
ATOM 872 C C . ASN A 1 115 ? 0.677 6.779 -9.196 1.00 98.00 115 ASN A C 1
ATOM 874 O O . ASN A 1 115 ? 1.885 6.725 -9.433 1.00 98.00 115 ASN A O 1
ATOM 878 N N . THR A 1 116 ? -0.210 6.005 -9.820 1.00 97.00 116 THR A N 1
ATOM 879 C CA . THR A 1 116 ? 0.160 5.208 -10.999 1.00 97.00 116 THR A CA 1
ATOM 880 C C . THR A 1 116 ? 0.445 6.149 -12.158 1.00 97.00 116 THR A C 1
ATOM 882 O O . THR A 1 116 ? -0.313 7.092 -12.371 1.00 97.00 116 THR A O 1
ATOM 885 N N . LYS A 1 117 ? 1.542 5.915 -12.877 1.00 95.31 117 LYS A N 1
ATOM 886 C CA . LYS A 1 117 ? 1.972 6.782 -13.974 1.00 95.31 117 LYS A CA 1
ATOM 887 C C . LYS A 1 117 ? 1.659 6.140 -15.323 1.00 95.31 117 LYS A C 1
ATOM 889 O O . LYS A 1 117 ? 0.630 6.450 -15.907 1.00 95.31 117 LYS A O 1
ATOM 894 N N . PHE A 1 118 ? 2.512 5.240 -15.804 1.00 94.31 118 PHE A N 1
ATOM 895 C CA . PHE A 1 118 ? 2.394 4.649 -17.142 1.00 94.31 118 PHE A CA 1
ATOM 896 C C . PHE A 1 118 ? 2.992 3.239 -17.192 1.00 94.31 118 PHE A C 1
ATOM 898 O O . PHE A 1 118 ? 3.678 2.797 -16.267 1.00 94.31 118 PHE A O 1
ATOM 905 N N . MET A 1 119 ? 2.749 2.510 -18.284 1.00 94.38 119 MET A N 1
ATOM 906 C CA . MET A 1 119 ? 3.472 1.269 -18.559 1.00 94.38 119 MET A CA 1
ATOM 907 C C . MET A 1 119 ? 4.811 1.603 -19.212 1.00 94.38 119 MET A C 1
ATOM 909 O O . MET A 1 119 ? 4.884 2.104 -20.332 1.00 94.38 119 MET A O 1
ATOM 913 N N . GLY A 1 120 ? 5.889 1.336 -18.489 1.00 91.94 120 GLY A N 1
ATOM 914 C CA . GLY A 1 120 ? 7.233 1.692 -18.913 1.00 91.94 120 GLY A CA 1
ATOM 915 C C . GLY A 1 120 ? 8.238 0.566 -18.764 1.00 91.94 120 GLY A C 1
ATOM 916 O O . GLY A 1 120 ? 7.919 -0.546 -18.324 1.00 91.94 120 GLY A O 1
ATOM 917 N N . ALA A 1 121 ? 9.471 0.894 -19.127 1.00 92.00 121 ALA A N 1
ATOM 918 C CA . ALA A 1 121 ? 10.672 0.121 -18.848 1.00 92.00 121 ALA A CA 1
ATOM 919 C C . ALA A 1 121 ? 11.775 1.056 -18.334 1.00 92.00 121 ALA A C 1
ATOM 9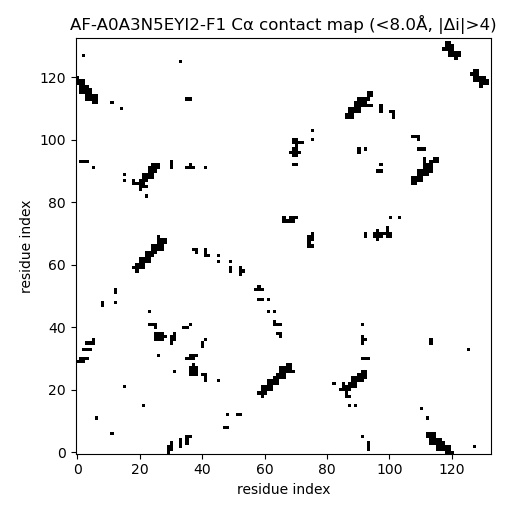21 O O . ALA A 1 121 ? 11.765 2.257 -18.615 1.00 92.00 121 ALA A O 1
ATOM 922 N N . SER A 1 122 ? 12.717 0.506 -17.567 1.00 91.19 122 SER A N 1
ATOM 923 C CA . SER A 1 122 ? 13.887 1.258 -17.110 1.00 91.19 122 SER A CA 1
ATOM 924 C C . SER A 1 122 ? 14.828 1.519 -18.284 1.00 91.19 122 SER A C 1
ATOM 926 O O . SER A 1 122 ? 15.153 0.604 -19.037 1.00 91.19 122 SER A O 1
ATOM 928 N N . GLU A 1 123 ? 15.264 2.766 -18.435 1.00 91.81 123 GLU A N 1
ATOM 929 C CA . GLU A 1 123 ? 16.391 3.107 -19.317 1.00 91.81 123 GLU A CA 1
ATOM 930 C C . GLU A 1 123 ? 17.709 3.059 -18.548 1.00 91.81 123 GLU A C 1
ATOM 932 O O . GLU A 1 123 ? 18.737 2.611 -19.048 1.00 91.81 123 GLU A O 1
ATOM 937 N N . ARG A 1 124 ? 17.651 3.521 -17.300 1.00 91.00 124 ARG A N 1
ATOM 938 C CA . ARG A 1 124 ? 18.702 3.451 -16.288 1.00 91.00 124 ARG A CA 1
ATOM 939 C C . ARG A 1 124 ? 18.056 3.553 -14.911 1.00 91.00 124 ARG A C 1
ATOM 941 O O . ARG A 1 124 ? 16.864 3.846 -14.790 1.00 91.00 124 ARG A O 1
ATOM 948 N N . GLN A 1 125 ? 18.838 3.340 -13.860 1.00 86.38 125 GLN A N 1
ATOM 949 C CA . GLN A 1 125 ? 18.346 3.458 -12.490 1.00 86.38 125 GLN A CA 1
ATOM 950 C C . GLN A 1 125 ? 17.706 4.835 -12.253 1.00 86.38 125 GLN A C 1
ATOM 952 O O . GLN A 1 125 ? 18.304 5.866 -12.559 1.00 86.38 125 GLN A O 1
ATOM 957 N N . GLY A 1 126 ? 16.477 4.846 -11.733 1.00 87.12 126 GLY A N 1
ATOM 958 C CA . GLY A 1 126 ? 15.742 6.084 -11.463 1.00 87.12 126 GLY A CA 1
ATOM 959 C C . GLY A 1 126 ? 15.106 6.754 -12.688 1.00 87.12 126 GLY A C 1
ATOM 960 O O . GLY A 1 126 ? 14.484 7.800 -12.533 1.00 87.12 126 GLY A O 1
ATOM 961 N N . VAL A 1 127 ? 15.257 6.193 -13.895 1.00 90.81 127 VAL A N 1
ATOM 962 C CA . VAL A 1 127 ? 14.689 6.750 -15.131 1.00 90.81 127 VAL A CA 1
ATOM 963 C C . VAL A 1 127 ? 13.894 5.682 -15.869 1.00 90.81 127 VAL A C 1
ATOM 965 O O . VAL A 1 127 ? 14.426 4.642 -16.270 1.00 90.81 127 VAL A O 1
ATOM 968 N N . TRP A 1 128 ? 12.612 5.971 -16.077 1.00 92.31 128 TRP A N 1
ATOM 969 C CA . TRP A 1 128 ? 11.680 5.102 -16.782 1.00 92.31 128 TRP A CA 1
ATOM 970 C C . TRP A 1 128 ? 11.071 5.847 -17.958 1.00 92.31 128 TRP A C 1
ATOM 972 O O . TRP A 1 128 ? 10.640 6.989 -17.812 1.00 92.31 128 TRP A O 1
ATOM 982 N N . ALA A 1 129 ? 11.001 5.167 -19.094 1.00 92.62 129 ALA A N 1
ATOM 983 C CA . ALA A 1 129 ? 10.333 5.662 -20.284 1.00 92.62 129 ALA A CA 1
ATOM 984 C C . ALA A 1 129 ? 9.112 4.800 -20.586 1.00 92.62 129 ALA A C 1
ATOM 986 O O . ALA A 1 129 ? 9.104 3.589 -20.332 1.00 92.62 129 ALA A O 1
ATOM 987 N N . GLU A 1 130 ? 8.077 5.436 -21.11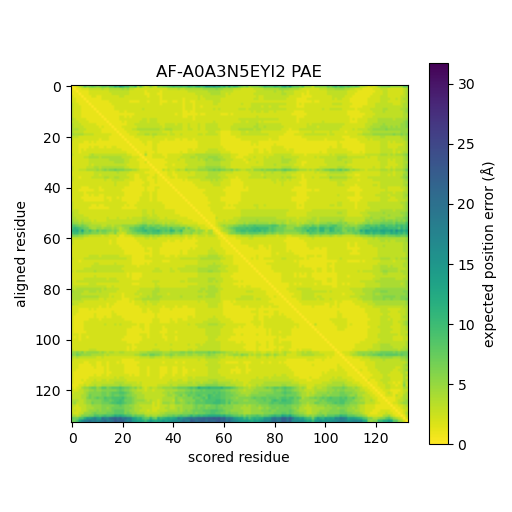8 1.00 93.56 130 GLU A N 1
ATOM 988 C CA . GLU A 1 130 ? 6.891 4.755 -21.613 1.00 93.56 130 GLU A CA 1
ATOM 989 C C . GLU A 1 130 ? 7.257 3.813 -22.771 1.00 93.56 130 GLU A C 1
ATOM 991 O O . GLU A 1 130 ? 8.135 4.106 -23.588 1.00 93.56 130 GLU A O 1
ATOM 996 N N . ARG A 1 131 ? 6.614 2.642 -22.809 1.00 87.69 131 ARG A N 1
ATOM 997 C CA . ARG A 1 131 ? 6.824 1.630 -23.861 1.00 87.69 131 ARG A CA 1
ATOM 998 C C . ARG A 1 131 ? 5.527 1.145 -24.508 1.00 87.69 131 ARG A C 1
ATOM 1000 O O . ARG A 1 131 ? 5.588 0.349 -25.434 1.00 87.69 131 ARG A O 1
ATOM 1007 N N . CYS A 1 132 ? 4.374 1.602 -24.030 1.00 75.75 132 CYS A N 1
ATOM 1008 C CA . CYS A 1 132 ? 3.058 1.254 -24.561 1.00 75.75 132 CYS A CA 1
ATOM 1009 C C . CYS A 1 132 ? 2.541 2.290 -25.570 1.00 75.75 132 CYS A C 1
ATOM 1011 O O . CYS A 1 132 ? 1.406 2.745 -25.442 1.00 75.75 132 CYS A O 1
ATOM 1013 N N . GLN A 1 133 ? 3.396 2.688 -26.516 1.00 70.06 133 GLN A N 1
ATOM 1014 C CA . GLN A 1 133 ? 3.027 3.602 -27.600 1.00 70.06 133 GLN A CA 1
ATOM 1015 C C . GLN A 1 133 ? 2.300 2.875 -28.729 1.00 70.06 133 GLN A C 1
ATOM 1017 O O . GLN A 1 133 ? 2.676 1.713 -29.009 1.00 70.06 133 GLN A O 1
#

Nearest PDB structures (foldseek):
  2liv-assembly1_A  TM=5.772E-01  e=2.758E-02  Escherichia coli
  7jl7-assembly1_B  TM=4.004E-01  e=3.900E-01  Danio rerio
  4fea-assembly1_B  TM=4.219E-01  e=6.539E-01  Homo sapiens
  5v6u-assembly1_B  TM=4.361E-01  e=1.961E+00  Homo sapiens
  8dgz-assembly1_B  TM=4.258E-01  e=3.289E+00  Homo sapiens

Secondary structure (DSSP, 8-state):
-EEEEEPPHHHHHHHHTT-SEEEEEEESSHHHHTTSSSHHHHHHHHHHHHHHHHHTT---EEEEEEES-TTSHHHHGGGHHHHTT-SEEEE-S-HHHHHHHHHH-TTS-EEESEEEEEEEEEEETTEEEE---

Solvent-accessible surface area (backbone atoms only — not comparable to full-atom values): 7146 Å² total; per-residue (Å²): 82,51,39,35,43,57,51,60,69,70,63,53,47,63,72,46,66,90,47,54,28,32,34,41,34,17,12,58,44,50,22,27,80,51,71,29,5,14,65,69,43,40,56,54,48,52,52,51,50,51,55,55,35,48,75,70,76,41,78,66,47,75,46,78,49,61,39,64,42,44,64,38,70,76,55,47,56,73,43,62,93,51,55,84,77,33,63,30,37,38,26,23,30,43,66,60,16,44,49,44,48,37,67,74,37,77,89,44,56,64,41,69,44,30,44,58,72,48,49,24,46,75,81,47,93,97,39,71,44,78,68,80,124

Sequence (133 aa):
MITAERKPLEELIEYVRPFKRILLLGCNECVTVCAAGGRKEVGLLASGLHMALLKSGSAIEIREHTLERQCDPEYVEELVPMIDGVDAIMSMACGCGVQELARRFKGKPVFPAVNTKFMGASERQGVWAERCQ

Foldseek 3Di:
DWEKAFDDLVVVLVVPVVWAEEEEEFECPDHVLLVQGAPVVSVVSVVVSQVVQVVVVHHHHYHYDYFNHLLDLVRLVVCVVPQVVTQAYEYSDEPSSQVSNCVVCVNHHYHYRIYTDACWDDPDRNDTDHDPD

Radius of gyration: 14.49 Å; Cα contacts (8 Å, |Δi|>4): 265; chains: 1; bounding box: 35×32×47 Å